Protein AF-A0A386WEP5-F1 (afdb_monomer_lite)

Foldseek 3Di:
DDPPPPPPPVQQPLLVLLLVLLVVLLVLLVVVLVDPPDDPDPSNVVSVVSSVLSNVLNVCSSVVNLVSLVVLLVVLVVVLVVLVVVLVVDPDPCSVVSNVSSVVNNVSSVSSNCSSDPDPVNSVVVPD

Organism: NCBI:txid479978

Structure (mmCIF, N/CA/C/O backbone):
data_AF-A0A386WEP5-F1
#
_entry.id   AF-A0A386WEP5-F1
#
loop_
_atom_site.group_PDB
_atom_site.id
_atom_site.type_symbol
_atom_site.label_atom_id
_atom_site.label_alt_id
_atom_site.label_comp_id
_atom_site.label_asym_id
_atom_site.label_entity_id
_atom_site.label_seq_id
_atom_site.pdbx_PDB_ins_code
_atom_site.Cartn_x
_atom_site.Cartn_y
_atom_site.Cartn_z
_atom_site.occupancy
_atom_site.B_iso_or_equiv
_atom_site.auth_seq_id
_atom_site.auth_comp_id
_atom_site.auth_asym_id
_atom_site.auth_atom_id
_atom_site.pdbx_PDB_model_num
ATOM 1 N N . MET A 1 1 ? -11.004 35.618 23.157 1.00 47.31 1 MET A N 1
ATOM 2 C CA . MET A 1 1 ? -12.145 34.681 23.103 1.00 47.31 1 MET A CA 1
ATOM 3 C C . MET A 1 1 ? -12.206 34.087 21.699 1.00 47.31 1 MET A C 1
ATOM 5 O O . MET A 1 1 ? -12.976 34.558 20.881 1.00 47.31 1 MET A O 1
ATOM 9 N N . LEU A 1 2 ? -11.300 33.155 21.394 1.00 50.31 2 LEU A N 1
ATOM 10 C CA . LEU A 1 2 ? -11.230 32.396 20.136 1.00 50.31 2 LEU A CA 1
ATOM 11 C C . LEU A 1 2 ? -10.389 31.135 20.415 1.00 50.31 2 LEU A C 1
ATOM 13 O O . LEU A 1 2 ? -9.331 30.923 19.836 1.00 50.31 2 LEU A O 1
ATOM 17 N N . GLU A 1 3 ? -10.835 30.317 21.371 1.00 47.06 3 GLU A N 1
ATOM 18 C CA . GLU A 1 3 ? -10.459 28.901 21.389 1.00 47.06 3 GLU A CA 1
ATOM 19 C C . GLU A 1 3 ? -11.370 28.215 20.377 1.00 47.06 3 GLU A C 1
ATOM 21 O O . GLU A 1 3 ? -12.471 27.757 20.674 1.00 47.06 3 GLU A O 1
ATOM 26 N N . MET A 1 4 ? -10.936 28.260 19.121 1.00 47.06 4 MET A N 1
ATOM 27 C CA . MET A 1 4 ? -11.449 27.381 18.089 1.00 47.06 4 MET A CA 1
ATOM 28 C C . MET A 1 4 ? -11.049 25.968 18.516 1.00 47.06 4 MET A C 1
ATOM 30 O O . MET A 1 4 ? -9.899 25.565 18.356 1.00 47.06 4 MET A O 1
ATOM 34 N N . LEU A 1 5 ? -11.993 25.254 19.125 1.00 52.00 5 LEU A N 1
ATOM 35 C CA . LEU A 1 5 ? -11.946 23.813 19.328 1.00 52.00 5 LEU A CA 1
ATOM 36 C C . LEU A 1 5 ? -11.783 23.161 17.952 1.00 52.00 5 LEU A C 1
ATOM 38 O O . LEU A 1 5 ? -12.764 22.842 17.285 1.00 52.00 5 LEU A O 1
ATOM 42 N N . ALA A 1 6 ? -10.542 23.000 17.495 1.00 50.97 6 ALA A N 1
ATOM 43 C CA . ALA A 1 6 ? -10.247 21.937 16.558 1.00 50.97 6 ALA A CA 1
ATOM 44 C C . ALA A 1 6 ? -10.541 20.654 17.340 1.00 50.97 6 ALA A C 1
ATOM 46 O O . ALA A 1 6 ? -9.893 20.435 18.366 1.00 50.97 6 ALA A O 1
ATOM 47 N N . PRO A 1 7 ? -11.527 19.833 16.943 1.00 45.28 7 PRO A N 1
ATOM 48 C CA . PRO A 1 7 ? -11.608 18.504 17.503 1.00 45.28 7 PRO A CA 1
ATOM 49 C C . PRO A 1 7 ? -10.300 17.828 17.101 1.00 45.28 7 PRO A C 1
ATOM 51 O O . PRO A 1 7 ? -10.082 17.532 15.925 1.00 45.28 7 PRO A O 1
ATOM 54 N N . THR A 1 8 ? -9.391 17.651 18.059 1.00 56.66 8 THR A N 1
ATOM 55 C CA . THR A 1 8 ? -8.312 16.682 17.928 1.00 56.66 8 THR A CA 1
ATOM 56 C C . THR A 1 8 ? -9.028 15.347 17.890 1.00 56.66 8 THR A C 1
ATOM 58 O O . THR A 1 8 ? -9.371 14.772 18.918 1.00 56.66 8 THR A O 1
ATOM 61 N N . VAL A 1 9 ? -9.421 14.923 16.690 1.00 59.09 9 VAL A N 1
ATOM 62 C CA . VAL A 1 9 ? -9.897 13.565 16.487 1.00 59.09 9 VAL A CA 1
ATOM 63 C C . VAL A 1 9 ? -8.687 12.717 16.834 1.00 59.09 9 VAL A C 1
ATOM 65 O O . VAL A 1 9 ? -7.733 12.673 16.058 1.00 59.09 9 VAL A O 1
ATOM 68 N N . ASP A 1 10 ? -8.686 12.148 18.037 1.00 70.62 10 ASP A N 1
ATOM 69 C CA . ASP A 1 10 ? -7.649 11.238 18.503 1.00 70.62 10 ASP A CA 1
ATOM 70 C C . ASP A 1 10 ? -7.721 9.990 17.625 1.00 70.62 10 ASP A C 1
ATOM 72 O O . ASP A 1 10 ? -8.418 9.016 17.911 1.00 70.62 10 ASP A O 1
ATOM 76 N N . VAL A 1 11 ? -7.067 10.059 16.466 1.00 68.88 11 VAL A N 1
ATOM 77 C CA . VAL A 1 11 ? -7.004 8.944 15.534 1.00 68.88 11 VAL A CA 1
ATOM 78 C C . VAL A 1 11 ? -6.155 7.867 16.191 1.00 68.88 11 VAL A C 1
ATOM 80 O O . VAL A 1 11 ? -5.007 8.145 16.549 1.00 68.88 11 VAL A O 1
ATOM 83 N N . PRO A 1 12 ? -6.673 6.633 16.342 1.00 78.38 12 PRO A N 1
ATOM 84 C CA . PRO A 1 12 ? -5.911 5.565 16.962 1.00 78.38 12 PRO A CA 1
ATOM 85 C C . PRO A 1 12 ? -4.557 5.411 16.268 1.00 78.38 12 PRO A C 1
ATOM 87 O O . PRO A 1 12 ? -4.495 5.299 15.042 1.00 78.38 12 PRO A O 1
ATOM 90 N N . ALA A 1 13 ? -3.472 5.354 17.039 1.00 81.56 13 ALA A N 1
ATOM 91 C CA . ALA A 1 13 ? -2.116 5.251 16.500 1.00 81.56 13 ALA A CA 1
ATOM 92 C C . ALA A 1 13 ? -1.927 4.161 15.413 1.00 81.56 13 ALA A C 1
ATOM 94 O O . ALA A 1 13 ? -1.231 4.440 14.436 1.00 81.56 13 ALA A O 1
ATOM 95 N N . PRO A 1 14 ? -2.569 2.969 15.459 1.00 81.31 14 PRO A N 1
ATOM 96 C CA . PRO A 1 14 ? -2.468 1.991 14.371 1.00 81.31 14 PRO A CA 1
ATOM 97 C C . PRO A 1 14 ? -3.066 2.489 13.054 1.00 81.31 14 PRO A C 1
ATOM 99 O O . PRO A 1 14 ? -2.542 2.177 11.990 1.00 81.31 14 PRO A O 1
ATOM 102 N N . VAL A 1 15 ? -4.152 3.266 13.121 1.00 80.50 15 VAL A N 1
ATOM 103 C CA . VAL A 1 15 ? -4.818 3.858 11.952 1.00 80.50 15 VAL A CA 1
ATOM 104 C C . VAL A 1 15 ? -3.929 4.941 11.346 1.00 80.50 15 VAL A C 1
ATOM 106 O O . VAL A 1 15 ? -3.747 4.961 10.130 1.00 80.50 15 VAL A O 1
ATOM 109 N N . LEU A 1 16 ? -3.301 5.774 12.184 1.00 85.50 16 LEU A N 1
ATOM 110 C CA . LEU A 1 16 ? -2.316 6.762 11.742 1.00 85.50 16 LEU A CA 1
ATOM 111 C C . LEU A 1 16 ? -1.129 6.091 11.040 1.00 85.50 16 LEU A C 1
ATOM 113 O O . LEU A 1 16 ? -0.791 6.456 9.915 1.00 85.50 16 LEU A O 1
ATOM 117 N N . TRP A 1 17 ? -0.524 5.079 11.663 1.00 87.44 17 TRP A N 1
ATOM 118 C CA . TRP A 1 17 ? 0.609 4.367 11.071 1.00 87.44 17 TRP A CA 1
ATOM 119 C C . TRP A 1 17 ? 0.223 3.600 9.806 1.00 87.44 17 TRP A C 1
ATOM 121 O O . TRP A 1 17 ? 1.000 3.585 8.852 1.00 87.44 17 TRP A O 1
ATOM 131 N N . ALA A 1 18 ? -0.976 3.012 9.751 1.00 87.56 18 ALA A N 1
ATOM 132 C CA . ALA A 1 18 ? -1.483 2.378 8.538 1.00 87.56 18 ALA A CA 1
ATOM 133 C C . ALA A 1 18 ? -1.638 3.408 7.411 1.00 87.56 18 ALA A C 1
ATOM 135 O O . ALA A 1 18 ? -1.187 3.155 6.296 1.00 87.56 18 ALA A O 1
ATOM 136 N N . ALA A 1 19 ? -2.192 4.589 7.700 1.00 86.94 19 ALA A N 1
ATOM 137 C CA . ALA A 1 19 ? -2.318 5.673 6.729 1.00 86.94 19 ALA A CA 1
ATOM 138 C C . ALA A 1 19 ? -0.950 6.171 6.230 1.00 86.94 19 ALA A C 1
ATOM 140 O O . ALA A 1 19 ? -0.774 6.359 5.027 1.00 86.94 19 ALA A O 1
ATOM 141 N N . VAL A 1 20 ? 0.041 6.308 7.119 1.00 90.75 20 VAL A N 1
ATOM 142 C CA . VAL A 1 20 ? 1.428 6.639 6.741 1.00 90.75 20 VAL A CA 1
ATOM 143 C C . VAL A 1 20 ? 2.011 5.571 5.815 1.00 90.75 20 VAL A C 1
ATOM 145 O O . VAL A 1 20 ? 2.584 5.904 4.780 1.00 90.75 20 VAL A O 1
ATOM 148 N N . CYS A 1 21 ? 1.837 4.287 6.134 1.00 92.75 21 CYS A N 1
ATOM 149 C CA . CYS A 1 21 ? 2.342 3.209 5.286 1.00 92.75 21 CYS A CA 1
ATOM 150 C C . CYS A 1 21 ? 1.643 3.178 3.916 1.00 92.75 21 CYS A C 1
ATOM 152 O O . CYS A 1 21 ? 2.303 3.001 2.894 1.00 92.75 21 CYS A O 1
ATOM 154 N N . ILE A 1 22 ? 0.333 3.438 3.866 1.00 91.88 22 ILE A N 1
ATOM 155 C CA . ILE A 1 22 ? -0.416 3.577 2.609 1.00 91.88 22 ILE A CA 1
ATOM 156 C C . ILE A 1 22 ? 0.112 4.766 1.794 1.00 91.88 22 ILE A C 1
ATOM 158 O O . ILE A 1 22 ? 0.315 4.634 0.588 1.00 91.88 22 ILE A O 1
ATOM 162 N N . ALA A 1 23 ? 0.412 5.900 2.434 1.00 91.75 23 ALA A N 1
ATOM 163 C CA . ALA A 1 23 ? 1.013 7.050 1.761 1.00 91.75 23 ALA A CA 1
ATOM 164 C C . ALA A 1 23 ? 2.400 6.722 1.180 1.00 91.75 23 ALA A C 1
ATOM 166 O O . ALA A 1 23 ? 2.701 7.120 0.055 1.00 91.75 23 ALA A O 1
ATOM 167 N N . LEU A 1 24 ? 3.224 5.943 1.889 1.00 93.19 24 LEU A N 1
ATOM 168 C CA . LEU A 1 24 ? 4.510 5.464 1.366 1.00 93.19 24 LEU A CA 1
ATOM 169 C C . LEU A 1 24 ? 4.335 4.578 0.125 1.00 93.19 24 LEU A C 1
ATOM 171 O O . LEU A 1 24 ? 5.077 4.741 -0.842 1.00 93.19 24 LEU A O 1
ATOM 175 N N . LEU A 1 25 ? 3.331 3.695 0.107 1.00 92.12 25 LEU A N 1
ATOM 176 C CA . LEU A 1 25 ? 3.010 2.890 -1.079 1.00 92.12 25 LEU A CA 1
ATOM 177 C C . LEU A 1 25 ? 2.567 3.771 -2.254 1.00 92.12 25 LEU A C 1
ATOM 179 O O . LEU A 1 25 ? 2.976 3.541 -3.390 1.00 92.12 25 LEU A O 1
ATOM 183 N N . VAL A 1 26 ? 1.769 4.811 -1.999 1.00 92.62 26 VAL A N 1
ATOM 184 C CA . VAL A 1 26 ? 1.379 5.788 -3.028 1.00 92.62 26 VAL A CA 1
ATOM 185 C C . VAL A 1 26 ? 2.609 6.494 -3.603 1.00 92.62 26 VAL A C 1
ATOM 187 O O . VAL A 1 26 ? 2.742 6.570 -4.824 1.00 92.62 26 VAL A O 1
ATOM 190 N N . ILE A 1 27 ? 3.529 6.959 -2.750 1.00 91.88 27 ILE A N 1
ATOM 191 C CA . ILE A 1 27 ? 4.789 7.587 -3.176 1.00 91.88 27 ILE A CA 1
ATOM 192 C C . ILE A 1 27 ? 5.604 6.625 -4.036 1.00 91.88 27 ILE A C 1
ATOM 194 O O . ILE A 1 27 ? 6.105 7.026 -5.081 1.00 91.88 27 ILE A O 1
ATOM 198 N N . GLU A 1 28 ? 5.703 5.356 -3.645 1.00 89.12 28 GLU A N 1
ATOM 199 C CA . GLU A 1 28 ? 6.395 4.337 -4.432 1.00 89.12 28 GLU A CA 1
ATOM 200 C C . GLU A 1 28 ? 5.773 4.171 -5.829 1.00 89.12 28 GLU A C 1
ATOM 202 O O . GLU A 1 28 ? 6.490 4.134 -6.834 1.00 89.12 28 GLU A O 1
ATOM 207 N N . HIS A 1 29 ? 4.440 4.124 -5.920 1.00 89.00 29 HIS A N 1
ATOM 208 C CA . HIS A 1 29 ? 3.745 4.064 -7.204 1.00 89.00 29 HIS A CA 1
ATOM 209 C C . HIS A 1 29 ? 4.011 5.305 -8.058 1.00 89.00 29 HIS A C 1
ATOM 211 O O . HIS A 1 29 ? 4.294 5.167 -9.245 1.00 89.00 29 HIS A O 1
ATOM 217 N N . VAL A 1 30 ? 3.972 6.502 -7.469 1.00 89.06 30 VAL A N 1
ATOM 218 C CA . VAL A 1 30 ? 4.267 7.755 -8.180 1.00 89.06 30 VAL A CA 1
ATOM 219 C C . VAL A 1 30 ? 5.728 7.803 -8.629 1.00 89.06 30 VAL A C 1
ATOM 221 O O . VAL A 1 30 ? 6.006 8.155 -9.771 1.00 89.06 30 VAL A O 1
ATOM 224 N N . PHE A 1 31 ? 6.665 7.389 -7.778 1.00 85.44 31 PHE A N 1
ATOM 225 C CA . PHE A 1 31 ? 8.084 7.301 -8.118 1.00 85.44 31 PHE A CA 1
ATOM 226 C C . PHE A 1 31 ? 8.332 6.322 -9.274 1.00 85.44 31 PHE A C 1
ATOM 228 O O . PHE A 1 31 ? 9.119 6.600 -10.181 1.00 85.44 31 PHE A O 1
ATOM 235 N N . SER A 1 32 ? 7.597 5.209 -9.293 1.00 81.50 32 SER A N 1
ATOM 236 C CA . SER A 1 32 ? 7.641 4.233 -10.385 1.00 81.50 32 SER A CA 1
ATOM 237 C C . SER A 1 32 ? 7.157 4.818 -11.718 1.00 81.50 32 SER A C 1
ATOM 239 O O . SER A 1 32 ? 7.627 4.383 -12.761 1.00 81.50 32 SER A O 1
ATOM 241 N N . LEU A 1 33 ? 6.291 5.843 -11.720 1.00 83.19 33 LEU A N 1
ATOM 242 C CA . LEU A 1 33 ? 5.898 6.548 -12.954 1.00 83.19 33 LEU A CA 1
ATOM 243 C C . LEU A 1 33 ? 7.041 7.383 -13.552 1.00 83.19 33 LEU A C 1
ATOM 245 O O . LEU A 1 33 ? 7.040 7.636 -14.753 1.00 83.19 33 LEU A O 1
ATOM 249 N N . ALA A 1 34 ? 7.991 7.827 -12.726 1.00 79.69 34 ALA A N 1
ATOM 250 C CA . ALA A 1 34 ? 9.098 8.693 -13.133 1.00 79.69 34 ALA A CA 1
ATOM 251 C C . ALA A 1 34 ? 10.409 7.933 -13.406 1.00 79.69 34 ALA A C 1
ATOM 253 O O . ALA A 1 34 ? 11.374 8.528 -13.888 1.00 79.69 34 ALA A O 1
ATOM 254 N N . THR A 1 35 ? 10.468 6.634 -13.097 1.00 72.19 35 THR A N 1
ATOM 255 C CA . THR A 1 35 ? 11.703 5.842 -13.174 1.00 72.19 35 THR A CA 1
ATOM 256 C C . THR A 1 35 ? 11.681 4.925 -14.405 1.00 72.19 35 THR A C 1
ATOM 258 O O . THR A 1 35 ? 10.716 4.188 -14.596 1.00 72.19 35 THR A O 1
ATOM 261 N N . PRO A 1 36 ? 12.718 4.913 -15.262 1.00 63.78 36 PRO A N 1
ATOM 262 C CA . PRO A 1 36 ? 12.827 3.940 -16.352 1.00 63.78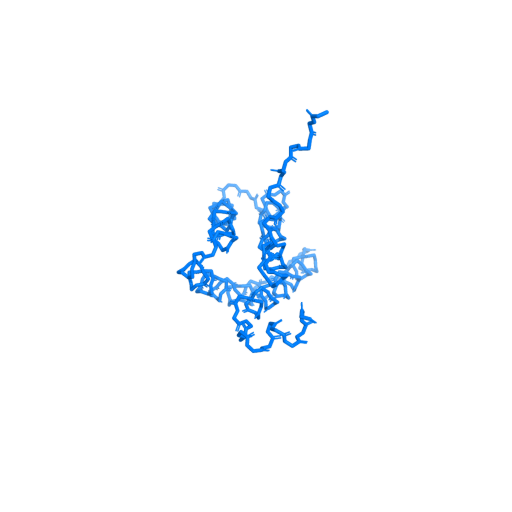 36 PRO A CA 1
ATOM 263 C C . PRO A 1 36 ? 12.775 2.490 -15.827 1.00 63.78 36 PRO A C 1
ATOM 265 O O . PRO A 1 36 ? 13.243 2.241 -14.716 1.00 63.78 36 PRO A O 1
ATOM 268 N N . PRO A 1 37 ? 12.263 1.509 -16.598 1.00 62.12 37 PRO A N 1
ATOM 269 C CA . PRO A 1 37 ? 12.000 1.535 -18.040 1.00 62.12 37 PRO A CA 1
ATOM 270 C C . PRO A 1 37 ? 10.552 1.897 -18.425 1.00 62.12 37 PRO A C 1
ATOM 272 O O . PRO A 1 37 ? 10.090 1.530 -19.507 1.00 62.12 37 PRO A O 1
ATOM 275 N N . TYR A 1 38 ? 9.801 2.580 -17.561 1.00 60.78 38 TYR A N 1
ATOM 276 C CA . TYR A 1 38 ? 8.367 2.770 -17.769 1.00 60.78 38 TYR A CA 1
ATOM 277 C C . TYR A 1 38 ? 8.050 3.921 -18.741 1.00 60.78 38 TYR A C 1
ATOM 279 O O . TYR A 1 38 ? 7.949 5.082 -18.362 1.00 60.78 38 TYR A O 1
ATOM 287 N N . GLY A 1 39 ? 7.878 3.581 -20.024 1.00 56.88 39 GLY A N 1
ATOM 288 C CA . GLY A 1 39 ? 7.100 4.384 -20.979 1.00 56.88 39 GLY A CA 1
ATOM 289 C C . GLY A 1 39 ? 5.586 4.224 -20.762 1.00 56.88 39 GLY A C 1
ATOM 290 O O . GLY A 1 39 ? 5.163 3.514 -19.849 1.00 56.88 39 GLY A O 1
ATOM 291 N N . LEU A 1 40 ? 4.756 4.832 -21.623 1.00 61.81 40 LEU A N 1
ATOM 292 C CA . LEU A 1 40 ? 3.286 4.680 -21.632 1.00 61.81 40 LEU A CA 1
ATOM 293 C C . LEU A 1 40 ? 2.853 3.248 -22.025 1.00 61.81 40 LEU A C 1
ATOM 295 O O . LEU A 1 40 ? 2.320 3.000 -23.104 1.00 61.81 40 LEU A O 1
ATOM 299 N N . HIS A 1 41 ? 3.100 2.287 -21.142 1.00 71.94 41 HIS A N 1
ATOM 300 C CA . HIS A 1 41 ? 2.787 0.868 -21.301 1.00 71.94 41 HIS A CA 1
ATOM 301 C C . HIS A 1 41 ? 1.973 0.366 -20.100 1.00 71.94 41 HIS A C 1
ATOM 303 O O . HIS A 1 41 ? 1.732 1.106 -19.151 1.00 71.94 41 HIS A O 1
ATOM 309 N N . VAL A 1 42 ? 1.549 -0.902 -20.118 1.00 74.25 42 VAL A N 1
ATOM 310 C CA . VAL A 1 42 ? 0.706 -1.507 -19.064 1.00 74.25 42 VAL A CA 1
ATOM 311 C C . VAL A 1 42 ? 1.173 -1.193 -17.628 1.00 74.25 42 VAL A C 1
ATOM 313 O O . VAL A 1 42 ? 0.323 -0.817 -16.817 1.00 74.25 42 VAL A O 1
ATOM 316 N N . PRO A 1 43 ? 2.480 -1.242 -17.290 1.00 79.50 43 PRO A N 1
ATOM 317 C CA . PRO A 1 43 ? 2.930 -0.902 -15.941 1.00 79.50 43 PRO A CA 1
ATOM 318 C C . PRO A 1 43 ? 2.641 0.552 -15.537 1.00 79.50 43 PRO A C 1
ATOM 320 O O . PRO A 1 43 ? 2.285 0.805 -14.391 1.00 79.50 43 PRO A O 1
ATOM 323 N N . PHE A 1 44 ? 2.721 1.506 -16.469 1.00 83.88 44 PHE A N 1
ATOM 324 C CA . PHE A 1 44 ? 2.433 2.917 -16.195 1.00 83.88 44 PHE A CA 1
ATOM 325 C C . PHE A 1 44 ? 0.991 3.104 -15.709 1.00 83.88 44 PHE A C 1
ATOM 327 O O . PHE A 1 44 ? 0.753 3.675 -14.645 1.00 83.88 44 PHE A O 1
ATOM 334 N N . PHE A 1 45 ? 0.020 2.559 -16.449 1.00 85.19 45 PHE A N 1
ATOM 335 C CA . PHE A 1 45 ? -1.392 2.653 -16.071 1.00 85.19 45 PHE A CA 1
ATOM 336 C C . PHE A 1 45 ? -1.685 1.909 -14.770 1.00 85.19 45 PHE A C 1
ATOM 338 O O . PHE A 1 45 ? -2.463 2.397 -13.953 1.00 85.19 45 PHE A O 1
ATOM 345 N N . PHE A 1 46 ? -1.021 0.773 -14.540 1.00 87.19 46 PHE A N 1
ATOM 346 C CA . PHE A 1 46 ? -1.111 0.065 -13.268 1.00 87.19 46 PHE A CA 1
ATOM 347 C C . PHE A 1 46 ? -0.672 0.949 -12.093 1.00 87.19 46 PHE A C 1
ATOM 349 O O . PHE A 1 46 ? -1.413 1.061 -11.115 1.00 87.19 46 PHE A O 1
ATOM 356 N N . HIS A 1 47 ? 0.489 1.609 -12.180 1.00 89.56 47 HIS A N 1
ATOM 357 C CA . HIS A 1 47 ? 0.971 2.469 -11.097 1.00 89.56 47 HIS A CA 1
ATOM 358 C C . HIS A 1 47 ? 0.088 3.707 -10.895 1.00 89.56 47 HIS A C 1
ATOM 360 O O . HIS A 1 47 ? -0.174 4.070 -9.750 1.00 89.56 47 HIS A O 1
ATOM 366 N N . LEU A 1 48 ? -0.425 4.305 -11.974 1.00 90.19 48 LEU A N 1
ATOM 367 C CA . LEU A 1 48 ? -1.320 5.464 -11.910 1.00 90.19 48 LEU A CA 1
ATOM 368 C C . LEU A 1 48 ? -2.672 5.131 -11.261 1.00 90.19 48 LEU A C 1
ATOM 370 O O . LEU A 1 48 ? -3.141 5.852 -10.385 1.00 90.19 48 LEU A O 1
ATOM 374 N N . VAL A 1 49 ? -3.307 4.033 -11.675 1.00 92.56 49 VAL A N 1
ATOM 375 C CA . VAL A 1 49 ? -4.595 3.618 -11.102 1.00 92.56 49 VAL A CA 1
ATOM 376 C C . VAL A 1 49 ? -4.413 3.176 -9.652 1.00 92.56 49 VAL A C 1
ATOM 378 O O . VAL A 1 49 ? -5.210 3.550 -8.793 1.00 92.56 49 VAL A O 1
ATOM 381 N N . SER A 1 50 ? -3.345 2.428 -9.358 1.00 91.81 50 SER A N 1
ATOM 382 C CA . SER A 1 50 ? -3.070 1.949 -7.999 1.00 91.81 50 SER A CA 1
ATOM 383 C C . SER A 1 50 ? -2.789 3.094 -7.029 1.00 91.81 50 SER A C 1
ATOM 385 O O . SER A 1 50 ? -3.292 3.060 -5.910 1.00 91.81 50 SER A O 1
ATOM 387 N N . SER A 1 51 ? -2.046 4.130 -7.441 1.00 92.06 51 SER A N 1
ATOM 388 C CA . SER A 1 51 ? -1.778 5.287 -6.575 1.00 92.06 51 SER A CA 1
ATOM 389 C C . SER A 1 51 ? -3.067 6.029 -6.213 1.00 92.06 51 SER A C 1
ATOM 391 O O . SER A 1 51 ? -3.299 6.313 -5.035 1.00 92.06 51 SER A O 1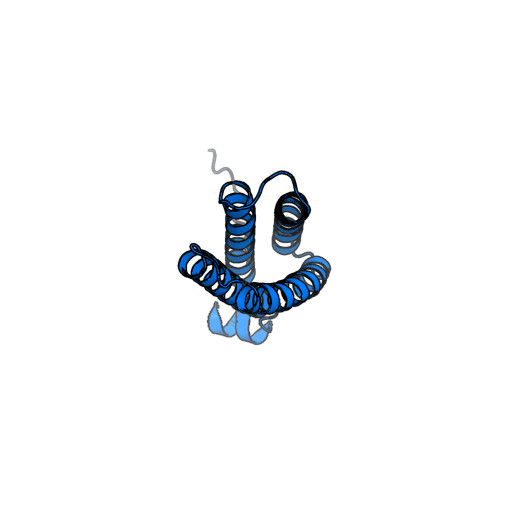
ATOM 393 N N . GLY A 1 52 ? -3.949 6.269 -7.189 1.00 94.81 52 GLY A N 1
ATOM 394 C CA . GLY A 1 52 ? -5.265 6.864 -6.947 1.00 94.81 52 GLY A CA 1
ATOM 395 C C . GLY A 1 52 ? -6.142 6.000 -6.037 1.00 94.81 52 GLY A C 1
ATOM 396 O O . GLY A 1 52 ? -6.697 6.493 -5.052 1.00 94.81 52 GLY A O 1
ATOM 397 N N . LEU A 1 53 ? -6.215 4.696 -6.319 1.00 95.88 53 LEU A N 1
ATOM 398 C CA . LEU A 1 53 ? -7.017 3.745 -5.550 1.00 95.88 53 LEU A CA 1
ATOM 399 C C . LEU A 1 53 ? -6.546 3.629 -4.093 1.00 95.88 53 LEU A C 1
ATOM 401 O O . LEU A 1 53 ? -7.369 3.676 -3.181 1.00 95.88 53 LEU A O 1
ATOM 405 N N . TYR A 1 54 ? -5.238 3.512 -3.856 1.00 94.88 54 TYR A N 1
ATOM 406 C CA . TYR A 1 54 ? -4.679 3.421 -2.504 1.00 94.88 54 TYR A CA 1
ATOM 407 C C . TYR A 1 54 ? -4.829 4.721 -1.725 1.00 94.88 54 TYR A C 1
ATOM 409 O O . TYR A 1 54 ? -5.126 4.670 -0.534 1.00 94.88 54 TYR A O 1
ATOM 417 N N . SER A 1 55 ? -4.711 5.872 -2.391 1.00 94.94 55 SER A N 1
ATOM 418 C CA . SER A 1 55 ? -4.971 7.169 -1.758 1.00 94.94 55 SER A CA 1
ATOM 419 C C . SER A 1 55 ? -6.409 7.244 -1.248 1.00 94.94 55 SER A C 1
ATOM 421 O O . SER A 1 55 ? -6.646 7.578 -0.088 1.00 94.94 55 SER A O 1
ATOM 423 N N . TRP A 1 56 ? -7.375 6.860 -2.090 1.00 96.50 56 TRP A N 1
ATOM 424 C CA . TRP A 1 56 ? -8.783 6.832 -1.704 1.00 96.50 56 TRP A CA 1
ATOM 425 C C . TRP A 1 56 ? -9.056 5.832 -0.574 1.00 96.50 56 TRP A C 1
ATOM 427 O O . TRP A 1 56 ? -9.665 6.197 0.429 1.00 96.50 56 TRP A O 1
ATOM 437 N N . LEU A 1 57 ? -8.560 4.596 -0.675 1.00 93.25 57 LEU A N 1
ATOM 438 C CA . LEU A 1 57 ? -8.748 3.586 0.372 1.00 93.25 57 LEU A CA 1
ATOM 439 C C . LEU A 1 57 ? -8.080 3.977 1.699 1.00 93.25 57 LEU A C 1
ATOM 441 O O . LEU A 1 57 ? -8.640 3.692 2.755 1.00 93.25 57 LEU A O 1
ATOM 445 N N . GLY A 1 58 ? -6.936 4.665 1.663 1.00 90.81 58 GLY A N 1
ATOM 446 C CA . GLY A 1 58 ? -6.277 5.204 2.854 1.00 90.81 58 GLY A CA 1
ATOM 447 C C . GLY A 1 58 ? -7.150 6.211 3.601 1.00 90.81 58 GLY A C 1
ATOM 448 O O . GLY A 1 58 ? -7.282 6.119 4.820 1.00 90.81 58 GLY A O 1
ATOM 449 N N . VAL A 1 59 ? -7.829 7.104 2.872 1.00 92.12 59 VAL A N 1
ATOM 450 C CA . VAL A 1 59 ? -8.827 8.019 3.455 1.00 92.12 59 VAL A CA 1
ATOM 451 C C . VAL A 1 59 ? -9.987 7.240 4.081 1.00 92.12 59 VAL A C 1
ATOM 453 O O . VAL A 1 59 ? -10.439 7.573 5.173 1.00 92.12 59 VAL A O 1
ATOM 456 N N . GLN A 1 60 ? -10.448 6.163 3.445 1.00 92.44 60 GLN A N 1
ATOM 457 C CA . GLN A 1 60 ? -11.539 5.355 3.998 1.00 92.44 60 GLN A CA 1
ATOM 458 C C . GLN A 1 60 ? -11.127 4.597 5.269 1.00 92.44 60 GLN A C 1
ATOM 460 O O . GLN A 1 60 ? -11.913 4.533 6.214 1.00 92.44 60 GLN A O 1
ATOM 465 N N . VAL A 1 61 ? -9.894 4.086 5.336 1.00 87.56 61 VAL A N 1
ATOM 466 C CA . VAL A 1 61 ? -9.330 3.500 6.565 1.00 87.56 61 VAL A CA 1
ATOM 467 C C . VAL A 1 61 ? -9.236 4.544 7.674 1.00 87.56 61 VAL A C 1
ATOM 469 O O . VAL A 1 61 ? -9.633 4.261 8.802 1.00 87.56 61 VAL A O 1
ATOM 472 N N . TRP A 1 62 ? -8.771 5.754 7.351 1.00 85.56 62 TRP A N 1
ATOM 473 C CA . TRP A 1 62 ? -8.726 6.871 8.297 1.00 85.56 62 TRP A CA 1
ATOM 474 C C . TRP A 1 62 ? -10.108 7.195 8.874 1.00 85.56 62 TRP A C 1
ATOM 476 O O . TRP A 1 62 ? -10.253 7.398 10.075 1.00 85.56 62 TRP A O 1
ATOM 486 N N . ASN A 1 63 ? -11.141 7.150 8.032 1.00 86.00 63 ASN A N 1
ATOM 487 C CA . ASN A 1 63 ? -12.535 7.362 8.423 1.00 86.00 63 ASN A CA 1
ATOM 488 C C . ASN A 1 63 ? -13.171 6.161 9.157 1.00 86.00 63 ASN A C 1
ATOM 490 O O . ASN A 1 63 ? -14.370 6.177 9.427 1.00 86.00 63 ASN A O 1
ATOM 494 N N . GLY A 1 64 ? -12.410 5.102 9.459 1.00 82.50 64 GLY A N 1
ATOM 495 C CA . GLY A 1 64 ? -12.896 3.929 10.191 1.00 82.50 64 GLY A CA 1
ATOM 496 C C . GLY A 1 64 ? -13.733 2.952 9.357 1.00 82.50 64 GLY A C 1
ATOM 497 O O . GLY A 1 64 ? -14.416 2.090 9.913 1.00 82.50 64 GLY A O 1
ATOM 498 N N . ALA A 1 65 ? -13.699 3.044 8.025 1.00 86.62 65 ALA A N 1
ATOM 499 C CA . ALA A 1 65 ? -14.454 2.147 7.160 1.00 86.62 65 ALA A CA 1
ATOM 500 C C . ALA A 1 65 ? -13.813 0.746 7.114 1.00 86.62 65 ALA A C 1
ATOM 502 O O . ALA A 1 65 ? -12.919 0.482 6.312 1.00 86.62 65 ALA A O 1
ATOM 503 N N . GLY A 1 66 ? -14.299 -0.188 7.939 1.00 86.25 66 GLY A N 1
ATOM 504 C CA . GLY A 1 66 ? -13.724 -1.539 8.053 1.00 86.25 66 GLY A CA 1
ATOM 505 C C . GLY A 1 66 ? -13.669 -2.344 6.744 1.00 86.25 66 GLY A C 1
ATOM 506 O O . G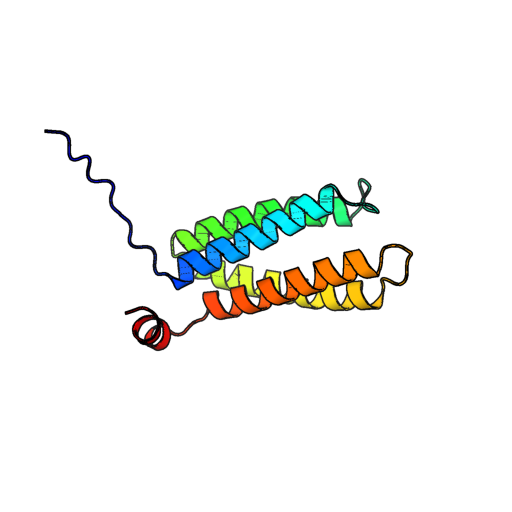LY A 1 66 ? -12.758 -3.149 6.552 1.00 86.25 66 GLY A O 1
ATOM 507 N N . TRP A 1 67 ? -14.581 -2.092 5.795 1.00 93.31 67 TRP A N 1
ATOM 508 C CA . TRP A 1 67 ? -14.538 -2.727 4.471 1.00 93.31 67 TRP A CA 1
ATOM 509 C C . TRP A 1 67 ? -13.294 -2.319 3.666 1.00 93.31 67 TRP A C 1
ATOM 511 O O . TRP A 1 67 ? -12.781 -3.122 2.885 1.00 93.31 67 TRP A O 1
ATOM 521 N N . ALA A 1 68 ? -12.773 -1.103 3.873 1.00 93.25 68 ALA A N 1
ATOM 522 C CA . ALA A 1 68 ? -11.594 -0.611 3.169 1.00 93.25 68 ALA A CA 1
ATOM 523 C C . ALA A 1 68 ? -10.343 -1.403 3.569 1.00 93.25 68 ALA A C 1
ATOM 525 O O . ALA A 1 68 ? -9.529 -1.726 2.707 1.00 93.25 68 ALA A O 1
ATOM 526 N N . SER A 1 69 ? -10.233 -1.806 4.841 1.00 91.31 69 SER A N 1
ATOM 527 C CA . SER A 1 69 ? -9.156 -2.680 5.322 1.00 91.31 69 SER A CA 1
ATOM 528 C C . SER A 1 69 ? -9.167 -4.042 4.625 1.00 91.31 69 SER A C 1
ATOM 530 O O . SER A 1 69 ? -8.108 -4.549 4.256 1.00 91.31 69 SER A O 1
ATOM 532 N N . ILE A 1 70 ? -10.349 -4.621 4.379 1.00 94.88 70 ILE A N 1
ATOM 533 C CA . ILE A 1 70 ? -10.491 -5.890 3.644 1.00 94.88 70 ILE A CA 1
ATOM 534 C C . ILE A 1 70 ? -10.040 -5.716 2.192 1.00 94.88 70 ILE A C 1
ATOM 536 O O . ILE A 1 70 ? -9.222 -6.495 1.703 1.00 94.88 70 ILE A O 1
ATOM 540 N N . VAL A 1 71 ? -10.525 -4.672 1.513 1.00 96.06 71 VAL A N 1
ATOM 541 C CA . VAL A 1 71 ? -10.156 -4.389 0.117 1.00 96.06 71 VAL A CA 1
ATOM 542 C C . VAL A 1 71 ? -8.650 -4.149 -0.013 1.00 96.06 71 VAL A C 1
ATOM 544 O O . VAL A 1 71 ? -8.010 -4.759 -0.869 1.00 96.06 71 VAL A O 1
ATOM 547 N N . LEU A 1 72 ? -8.061 -3.337 0.871 1.00 94.25 72 LEU A N 1
ATOM 548 C CA . LEU A 1 72 ? -6.612 -3.132 0.921 1.00 94.25 72 LEU A CA 1
ATOM 549 C C . LEU A 1 72 ? -5.867 -4.438 1.159 1.00 94.25 72 LEU A C 1
ATOM 551 O O . LEU A 1 72 ? -4.878 -4.689 0.488 1.00 94.25 72 LEU A O 1
ATOM 555 N N . THR A 1 73 ? -6.350 -5.299 2.051 1.00 94.94 73 THR A N 1
ATOM 556 C CA . THR A 1 73 ? -5.709 -6.593 2.321 1.00 94.94 73 THR A CA 1
ATOM 557 C C . THR A 1 73 ? -5.606 -7.448 1.067 1.00 94.94 73 THR A C 1
ATOM 559 O O . THR A 1 73 ? -4.537 -7.979 0.768 1.00 94.94 73 THR A O 1
ATOM 562 N N . VAL A 1 74 ? -6.694 -7.538 0.299 1.00 96.44 74 VAL A N 1
ATOM 563 C CA . VAL A 1 74 ? -6.714 -8.288 -0.961 1.00 96.44 74 VAL A CA 1
ATOM 564 C C . VAL A 1 74 ? -5.765 -7.659 -1.982 1.00 96.44 74 VAL A C 1
ATOM 566 O O . VAL A 1 74 ? -4.926 -8.360 -2.547 1.00 96.44 74 VAL A O 1
ATOM 569 N N . LEU A 1 75 ? -5.852 -6.343 -2.196 1.00 95.00 75 LEU A N 1
ATOM 570 C CA . LEU A 1 75 ? -5.030 -5.640 -3.186 1.00 95.00 75 LEU A CA 1
ATOM 571 C C . LEU A 1 75 ? -3.534 -5.712 -2.855 1.00 95.00 75 LEU A C 1
ATOM 573 O O . LEU A 1 75 ? -2.724 -6.054 -3.718 1.00 95.00 75 LEU A O 1
ATOM 577 N N . LEU A 1 76 ? -3.174 -5.449 -1.599 1.00 94.44 76 LEU A N 1
ATOM 578 C CA . LEU A 1 76 ? -1.802 -5.522 -1.105 1.00 94.44 76 LEU A CA 1
ATOM 579 C C . LEU A 1 76 ? -1.263 -6.953 -1.139 1.00 94.44 76 LEU A C 1
ATOM 581 O O . LEU A 1 76 ? -0.103 -7.152 -1.486 1.00 94.44 76 LEU A O 1
ATOM 585 N N . GLY A 1 77 ? -2.097 -7.956 -0.846 1.00 93.50 77 GLY A N 1
ATOM 586 C CA . GLY A 1 77 ? -1.728 -9.365 -0.976 1.00 93.50 77 GLY A CA 1
ATOM 587 C C . GLY A 1 77 ? -1.389 -9.742 -2.421 1.00 93.50 77 GLY A C 1
ATOM 588 O O . GLY A 1 77 ? -0.312 -10.279 -2.685 1.00 93.50 77 GLY A O 1
ATOM 589 N N . VAL A 1 78 ? -2.265 -9.397 -3.371 1.00 93.31 78 VAL A N 1
ATOM 590 C CA . VAL A 1 78 ? -2.029 -9.630 -4.808 1.00 93.31 78 VAL A CA 1
ATOM 591 C C . VAL A 1 78 ? -0.772 -8.899 -5.279 1.00 93.31 78 VAL A C 1
ATOM 593 O O . VAL A 1 78 ? 0.065 -9.487 -5.966 1.00 93.31 78 VAL A O 1
ATOM 596 N N . GLN A 1 79 ? -0.593 -7.640 -4.875 1.00 91.00 79 GLN A N 1
ATOM 597 C CA . GLN A 1 79 ? 0.589 -6.864 -5.233 1.00 91.00 79 GLN A CA 1
ATOM 598 C C . GLN A 1 79 ? 1.869 -7.455 -4.630 1.00 91.00 79 GLN A C 1
ATOM 600 O O . GLN A 1 79 ? 2.872 -7.565 -5.332 1.00 91.00 79 GLN A O 1
ATOM 605 N N . GLY A 1 80 ? 1.839 -7.867 -3.361 1.00 91.38 80 GLY A N 1
ATOM 606 C CA . GLY A 1 80 ? 2.961 -8.516 -2.686 1.00 91.38 80 GLY A CA 1
ATOM 607 C C . GLY A 1 80 ? 3.417 -9.776 -3.418 1.00 91.38 80 GLY A C 1
ATOM 608 O O . GLY A 1 80 ? 4.613 -9.993 -3.591 1.00 91.38 80 GLY A O 1
ATOM 609 N N . VAL A 1 81 ? 2.474 -10.573 -3.924 1.00 91.81 81 VAL A N 1
ATOM 610 C CA . VAL A 1 81 ? 2.784 -11.731 -4.772 1.00 91.81 81 VAL A CA 1
ATOM 611 C C . VAL A 1 81 ? 3.369 -11.290 -6.120 1.00 91.81 81 VAL A C 1
ATOM 613 O O . VAL A 1 81 ? 4.401 -11.812 -6.543 1.00 91.81 81 VAL A O 1
ATOM 616 N N . GLY A 1 82 ? 2.777 -10.285 -6.770 1.00 88.56 82 GLY A N 1
ATOM 617 C CA . GLY A 1 82 ? 3.288 -9.712 -8.021 1.00 88.56 82 GLY A CA 1
ATOM 618 C C . GLY A 1 82 ? 4.735 -9.212 -7.917 1.00 88.56 82 GLY A C 1
ATOM 619 O O . GLY A 1 82 ? 5.548 -9.498 -8.795 1.00 88.56 82 GLY A O 1
ATOM 620 N N . ARG A 1 83 ? 5.096 -8.542 -6.813 1.00 89.00 83 ARG A N 1
ATOM 621 C CA . ARG A 1 83 ? 6.461 -8.053 -6.539 1.00 89.00 83 ARG A CA 1
ATOM 622 C C . ARG A 1 83 ? 7.490 -9.181 -6.521 1.00 89.00 83 ARG A C 1
ATOM 624 O O . ARG A 1 83 ? 8.584 -9.002 -7.051 1.00 89.00 83 ARG A O 1
ATOM 631 N N . VAL A 1 84 ? 7.144 -10.347 -5.969 1.00 88.06 84 VAL A N 1
ATOM 632 C CA . VAL A 1 84 ? 8.030 -11.525 -5.962 1.00 88.06 84 VAL A CA 1
ATOM 633 C C . VAL A 1 84 ? 8.274 -12.041 -7.380 1.00 88.06 84 VAL A C 1
ATOM 635 O O . VAL A 1 84 ? 9.409 -12.377 -7.717 1.00 88.06 84 VAL A O 1
ATOM 638 N N . PHE A 1 85 ? 7.246 -12.063 -8.233 1.00 89.19 85 PHE A N 1
ATOM 639 C CA . PHE A 1 85 ? 7.416 -12.439 -9.638 1.00 89.19 85 PHE A CA 1
ATOM 640 C C . PHE A 1 85 ? 8.305 -11.446 -10.394 1.00 89.19 85 PHE A C 1
ATOM 642 O O . PHE A 1 85 ? 9.234 -11.872 -11.079 1.00 89.19 85 PHE A O 1
ATOM 649 N N . VAL A 1 86 ? 8.086 -10.137 -10.218 1.00 84.50 86 VAL A N 1
ATOM 650 C CA . VAL A 1 86 ? 8.928 -9.097 -10.840 1.00 84.50 86 VAL A CA 1
ATOM 651 C C . VAL A 1 86 ? 10.375 -9.208 -10.357 1.00 84.50 86 VAL A C 1
ATOM 653 O O . VAL A 1 86 ? 11.291 -9.181 -11.173 1.00 84.50 86 VAL A O 1
ATOM 656 N N . TRP A 1 87 ? 10.599 -9.430 -9.057 1.00 86.62 87 TRP A N 1
ATOM 657 C CA . TRP A 1 87 ? 11.939 -9.628 -8.495 1.00 86.62 87 TRP A CA 1
ATOM 658 C C . TRP A 1 87 ? 12.708 -10.749 -9.195 1.00 86.62 87 TRP A C 1
ATOM 660 O O . TRP A 1 87 ? 13.908 -10.627 -9.438 1.00 86.62 87 TRP A O 1
ATOM 670 N N . ARG A 1 88 ? 12.027 -11.866 -9.475 1.00 86.69 88 ARG A N 1
ATOM 671 C CA . ARG A 1 88 ? 12.617 -13.046 -10.121 1.00 86.69 88 ARG A CA 1
ATOM 672 C C . ARG A 1 88 ? 12.831 -12.861 -11.620 1.00 86.69 88 ARG A C 1
ATOM 674 O O . ARG A 1 88 ? 13.697 -13.531 -12.161 1.00 86.69 88 ARG A O 1
ATOM 681 N N . ALA A 1 89 ? 12.044 -12.006 -12.268 1.00 83.25 89 ALA A N 1
ATOM 682 C CA . ALA A 1 89 ? 12.139 -11.735 -13.699 1.00 83.25 89 ALA A CA 1
ATOM 683 C C . ALA A 1 89 ? 13.148 -10.621 -14.047 1.00 83.25 89 ALA A C 1
ATOM 685 O O . ALA A 1 89 ? 13.553 -10.500 -15.204 1.00 83.25 89 ALA A O 1
ATOM 686 N N . GLU A 1 90 ? 13.531 -9.785 -13.077 1.00 78.38 90 GLU A N 1
ATOM 687 C CA . GLU A 1 90 ? 14.414 -8.638 -13.298 1.00 78.38 90 GLU A CA 1
ATOM 688 C C . GLU A 1 90 ? 15.904 -9.003 -13.172 1.00 78.38 90 GLU A C 1
ATOM 690 O O . GLU A 1 90 ? 16.466 -9.053 -12.069 1.00 78.38 90 GLU A O 1
ATOM 695 N N . ASP A 1 91 ? 16.551 -9.174 -14.328 1.00 69.19 91 ASP A N 1
ATOM 696 C CA . ASP A 1 91 ? 17.978 -9.508 -14.467 1.00 69.19 91 ASP A CA 1
ATOM 697 C C . ASP A 1 91 ? 18.778 -8.450 -15.263 1.00 69.19 91 ASP A C 1
ATOM 699 O O . ASP A 1 91 ? 19.895 -8.702 -15.717 1.00 69.19 91 ASP A O 1
ATOM 703 N N . ARG A 1 92 ? 18.225 -7.245 -15.467 1.00 71.19 92 ARG A N 1
ATOM 704 C CA . ARG A 1 92 ? 18.833 -6.196 -16.312 1.00 71.19 92 ARG A CA 1
ATOM 705 C C . ARG A 1 92 ? 19.754 -5.244 -15.538 1.00 71.19 92 ARG A C 1
ATOM 707 O O . ARG A 1 92 ? 19.889 -5.314 -14.321 1.00 71.19 92 ARG A O 1
ATOM 714 N N . ALA A 1 93 ? 20.341 -4.280 -16.255 1.00 61.91 93 ALA A N 1
ATOM 715 C CA . ALA A 1 93 ? 21.271 -3.263 -15.742 1.00 61.91 93 ALA A CA 1
ATOM 716 C C . ALA A 1 93 ? 20.759 -2.432 -14.539 1.00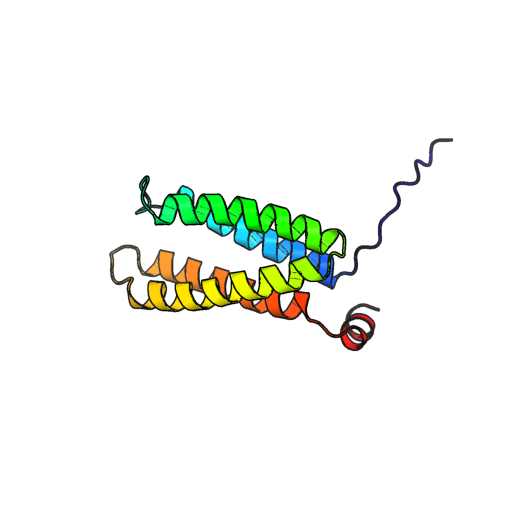 61.91 93 ALA A C 1
ATOM 718 O O . ALA A 1 93 ? 21.564 -1.839 -13.827 1.00 61.91 93 ALA A O 1
ATOM 719 N N . TYR A 1 94 ? 19.446 -2.417 -14.277 1.00 69.19 94 TYR A N 1
ATOM 720 C CA . TYR A 1 94 ? 18.824 -1.725 -13.138 1.00 69.19 94 TYR A CA 1
ATOM 721 C C . TYR A 1 94 ? 18.330 -2.673 -12.034 1.00 69.19 94 TYR A C 1
ATOM 723 O O . TYR A 1 94 ? 17.646 -2.233 -11.109 1.00 69.19 94 TYR A O 1
ATOM 731 N N . ALA A 1 95 ? 18.686 -3.961 -12.090 1.00 78.81 95 ALA A N 1
ATOM 732 C CA . ALA A 1 95 ? 18.162 -4.977 -11.183 1.00 78.81 95 ALA A CA 1
ATOM 733 C C . ALA A 1 95 ? 18.408 -4.648 -9.707 1.00 78.81 95 ALA A C 1
ATOM 735 O O . ALA A 1 95 ? 17.532 -4.901 -8.890 1.00 78.81 95 ALA A O 1
ATOM 736 N N . ALA A 1 96 ? 19.551 -4.049 -9.353 1.00 83.88 96 ALA A N 1
ATOM 737 C CA . ALA A 1 96 ? 19.831 -3.668 -7.968 1.00 83.88 96 ALA A CA 1
ATOM 738 C C . ALA A 1 96 ? 18.841 -2.610 -7.448 1.00 83.88 96 ALA A C 1
ATOM 740 O O . ALA A 1 96 ? 18.210 -2.825 -6.417 1.00 83.88 96 ALA A O 1
ATOM 741 N N . LEU A 1 97 ? 18.648 -1.513 -8.192 1.00 82.31 97 LEU A N 1
ATOM 742 C CA . LEU A 1 97 ? 17.717 -0.442 -7.820 1.00 82.31 97 LEU A CA 1
ATOM 743 C C . LEU A 1 97 ? 16.274 -0.955 -7.747 1.00 82.31 97 LEU A C 1
ATOM 745 O O . LEU A 1 97 ? 15.582 -0.715 -6.759 1.00 82.31 97 LEU A O 1
ATOM 749 N N . VAL A 1 98 ? 15.837 -1.701 -8.767 1.00 82.69 98 VAL A N 1
ATOM 750 C CA . VAL A 1 98 ? 14.485 -2.274 -8.817 1.00 82.69 98 VAL A CA 1
ATOM 751 C C . VAL A 1 98 ? 14.265 -3.228 -7.644 1.00 82.69 98 VAL A C 1
ATOM 753 O O . VAL A 1 98 ? 13.260 -3.115 -6.949 1.00 82.69 98 VAL A O 1
ATOM 756 N N . LYS A 1 99 ? 15.222 -4.116 -7.350 1.00 86.94 99 LYS A N 1
ATOM 757 C CA . LYS A 1 99 ? 15.135 -5.039 -6.210 1.00 86.94 99 LYS A CA 1
ATOM 758 C C . LYS A 1 99 ? 15.082 -4.283 -4.880 1.00 86.94 99 LYS A C 1
ATOM 760 O O . LYS A 1 99 ? 14.250 -4.609 -4.044 1.00 86.94 99 LYS A O 1
ATOM 765 N N . THR A 1 100 ? 15.859 -3.219 -4.684 1.00 88.12 100 THR A N 1
ATOM 766 C CA . THR A 1 100 ? 15.744 -2.395 -3.467 1.00 88.12 100 THR A CA 1
ATOM 767 C C . THR A 1 100 ? 14.346 -1.791 -3.302 1.00 88.12 100 THR A C 1
ATOM 769 O O . THR A 1 100 ? 13.775 -1.886 -2.215 1.00 88.12 100 THR A O 1
ATOM 772 N N . ILE A 1 101 ? 13.763 -1.231 -4.368 1.00 85.88 101 ILE A N 1
ATOM 773 C CA . ILE A 1 101 ? 12.401 -0.667 -4.339 1.00 85.88 101 ILE A CA 1
ATOM 774 C C . ILE A 1 101 ? 11.372 -1.760 -4.026 1.00 85.88 101 ILE A C 1
ATOM 776 O O . ILE A 1 101 ? 10.525 -1.587 -3.149 1.00 85.88 101 ILE A O 1
ATOM 780 N N . LEU A 1 102 ? 11.485 -2.922 -4.677 1.00 88.50 102 LEU A N 1
ATOM 781 C CA . LEU A 1 102 ? 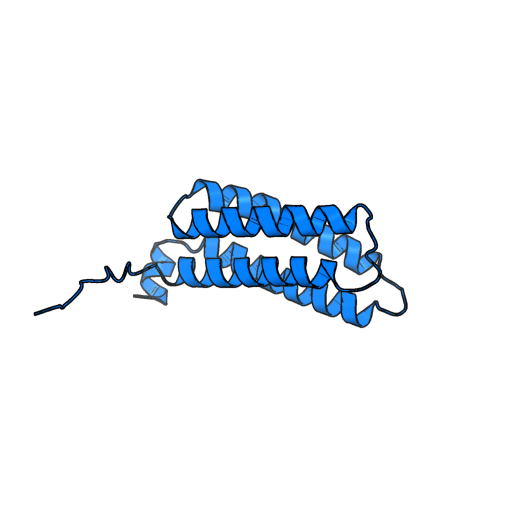10.596 -4.057 -4.439 1.00 88.50 102 LEU A CA 1
ATOM 782 C C . LEU A 1 102 ? 10.678 -4.557 -2.990 1.00 88.50 102 LEU A C 1
ATOM 784 O O . LEU A 1 102 ? 9.635 -4.820 -2.397 1.00 88.50 102 LEU A O 1
ATOM 788 N N . ALA A 1 103 ? 11.881 -4.651 -2.410 1.00 91.25 103 ALA A N 1
ATOM 789 C CA . ALA A 1 103 ? 12.075 -5.042 -1.011 1.00 91.25 103 ALA A CA 1
ATOM 790 C C . ALA A 1 103 ? 11.441 -4.030 -0.052 1.00 91.25 103 ALA A C 1
ATOM 792 O O . ALA A 1 103 ? 10.736 -4.427 0.876 1.00 91.25 103 ALA A O 1
ATOM 793 N N . ALA A 1 104 ? 11.665 -2.734 -0.288 1.00 90.19 104 ALA A N 1
ATOM 794 C CA . ALA A 1 104 ? 11.094 -1.671 0.530 1.00 90.19 104 ALA A CA 1
ATOM 795 C C . ALA A 1 104 ? 9.561 -1.717 0.502 1.00 90.19 104 ALA A C 1
ATOM 797 O O . ALA A 1 104 ? 8.928 -1.770 1.556 1.00 90.19 104 ALA A O 1
ATOM 798 N N . GLY A 1 105 ? 8.956 -1.796 -0.684 1.00 90.50 105 GLY A N 1
ATOM 799 C CA . GLY A 1 105 ? 7.503 -1.886 -0.788 1.00 90.50 105 GLY A CA 1
ATOM 800 C C . GLY A 1 105 ? 6.933 -3.206 -0.257 1.00 90.50 105 GLY A C 1
ATOM 801 O O . GLY A 1 105 ? 5.831 -3.211 0.290 1.00 90.50 105 GLY A O 1
ATOM 802 N N . GLN A 1 106 ? 7.685 -4.315 -0.304 1.00 94.00 106 GLN A N 1
ATOM 803 C CA . GLN A 1 106 ? 7.299 -5.568 0.360 1.00 94.00 106 GLN A CA 1
ATOM 804 C C . GLN A 1 106 ? 7.261 -5.406 1.887 1.00 94.00 106 GLN A C 1
ATOM 806 O O . GLN A 1 106 ? 6.313 -5.856 2.533 1.00 94.00 106 GLN A O 1
ATOM 811 N N . ALA A 1 107 ? 8.265 -4.740 2.462 1.00 94.62 107 ALA A N 1
ATOM 812 C CA . ALA A 1 107 ? 8.319 -4.463 3.892 1.00 94.62 107 ALA A CA 1
ATOM 813 C C . ALA A 1 107 ? 7.164 -3.547 4.326 1.00 94.62 107 ALA A C 1
ATOM 815 O O . ALA A 1 107 ? 6.441 -3.880 5.265 1.00 94.62 107 ALA A O 1
ATOM 816 N N . VAL A 1 108 ? 6.924 -2.449 3.598 1.00 92.94 108 VAL A N 1
ATOM 817 C CA . VAL A 1 108 ? 5.798 -1.538 3.867 1.00 92.94 108 VAL A CA 1
ATOM 8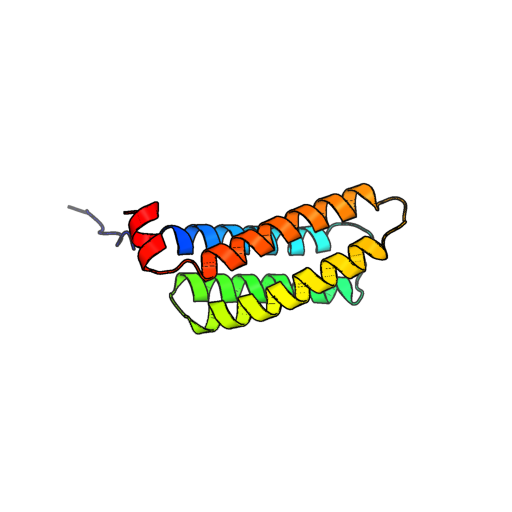18 C C . VAL A 1 108 ? 4.461 -2.265 3.729 1.00 92.94 108 VAL A C 1
ATOM 820 O O . VAL A 1 108 ? 3.580 -2.082 4.567 1.00 92.94 108 VAL A O 1
ATOM 823 N N . THR A 1 109 ? 4.312 -3.142 2.734 1.00 93.44 109 THR A N 1
ATOM 824 C CA . THR A 1 109 ? 3.115 -3.980 2.569 1.00 93.44 109 THR A CA 1
ATOM 825 C C . THR A 1 109 ? 2.878 -4.861 3.796 1.00 93.44 109 THR A C 1
ATOM 827 O O . THR A 1 109 ? 1.784 -4.847 4.355 1.00 93.44 109 THR A O 1
ATOM 830 N N . ALA A 1 110 ? 3.900 -5.589 4.255 1.00 94.00 110 ALA A N 1
ATOM 831 C CA . ALA A 1 110 ? 3.786 -6.465 5.420 1.00 94.00 110 ALA A CA 1
ATOM 832 C C . ALA A 1 110 ? 3.413 -5.688 6.693 1.00 94.00 110 ALA A C 1
ATOM 834 O O . ALA A 1 110 ? 2.512 -6.100 7.425 1.00 94.00 110 ALA A O 1
ATOM 835 N N . VAL A 1 111 ? 4.054 -4.538 6.923 1.00 93.88 111 VAL A N 1
ATOM 836 C CA . VAL A 1 111 ? 3.749 -3.658 8.060 1.00 93.88 111 VAL A CA 1
ATOM 837 C C . VAL A 1 111 ? 2.325 -3.111 7.962 1.00 93.88 111 VAL A C 1
ATOM 839 O O . VAL A 1 111 ? 1.589 -3.165 8.942 1.00 93.88 111 VAL A O 1
ATOM 842 N N . THR A 1 112 ? 1.899 -2.653 6.782 1.00 92.06 112 THR A N 1
ATOM 843 C CA . THR A 1 112 ? 0.530 -2.154 6.562 1.00 92.06 112 THR A CA 1
ATOM 844 C C . THR A 1 112 ? -0.497 -3.232 6.888 1.00 92.06 112 THR A C 1
ATOM 846 O O . THR A 1 112 ? -1.437 -2.976 7.633 1.00 92.06 112 THR A O 1
ATOM 849 N N . LEU A 1 113 ? -0.304 -4.453 6.380 1.00 92.69 113 LEU A N 1
ATOM 850 C CA . LEU A 1 113 ? -1.198 -5.578 6.656 1.00 92.69 113 LEU A CA 1
ATOM 851 C C . LEU A 1 113 ? -1.254 -5.905 8.151 1.00 92.69 113 LEU A C 1
ATOM 853 O O . LEU A 1 113 ? -2.343 -6.110 8.682 1.00 92.69 113 LEU A O 1
ATOM 857 N N . ALA A 1 114 ? -0.110 -5.901 8.839 1.00 91.62 114 ALA A N 1
ATOM 858 C CA . ALA A 1 114 ? -0.078 -6.103 10.282 1.00 91.62 114 ALA A CA 1
ATOM 859 C C . ALA A 1 114 ? -0.881 -5.014 11.013 1.00 91.62 114 ALA A C 1
ATOM 861 O O . ALA A 1 114 ? -1.733 -5.343 11.834 1.00 91.62 114 ALA A O 1
ATOM 862 N N . LEU A 1 115 ? -0.670 -3.738 10.667 1.00 89.69 115 LEU A N 1
ATOM 863 C CA . LEU A 1 115 ? -1.342 -2.584 11.275 1.00 89.69 115 LEU A CA 1
ATOM 864 C C . LEU A 1 115 ? -2.861 -2.588 11.055 1.00 89.69 115 LEU A C 1
ATOM 866 O O . LEU A 1 115 ? -3.613 -2.310 11.992 1.00 89.69 115 LEU A O 1
ATOM 870 N N . LEU A 1 116 ? -3.321 -2.943 9.849 1.00 88.56 116 LEU A N 1
ATOM 871 C CA . LEU A 1 116 ? -4.751 -3.013 9.519 1.00 88.56 116 LEU A CA 1
ATOM 872 C C . LEU A 1 116 ? -5.507 -4.009 10.411 1.00 88.56 116 LEU A C 1
ATOM 874 O O . LEU A 1 116 ? -6.678 -3.782 10.722 1.00 88.56 116 LEU A O 1
ATOM 878 N N . TRP A 1 117 ? -4.830 -5.068 10.862 1.00 89.00 117 TRP A N 1
ATOM 879 C CA . TRP A 1 117 ? -5.437 -6.191 11.577 1.00 89.00 117 TRP A CA 1
ATOM 880 C C . TRP A 1 117 ? -4.924 -6.389 13.004 1.00 89.00 117 TRP A C 1
ATOM 882 O O . TRP A 1 117 ? -5.197 -7.434 13.594 1.00 89.00 117 TRP A O 1
ATOM 892 N N . ILE A 1 118 ? -4.233 -5.405 13.600 1.00 84.44 118 ILE A N 1
ATOM 893 C CA . ILE A 1 118 ? -3.860 -5.492 15.023 1.00 84.44 118 ILE A CA 1
ATOM 894 C C . ILE A 1 118 ? -5.139 -5.713 15.849 1.00 84.44 118 ILE A C 1
ATOM 896 O O . ILE A 1 118 ? -6.047 -4.876 15.748 1.00 84.44 118 ILE A O 1
ATOM 900 N N . PRO A 1 119 ? -5.221 -6.786 16.662 1.00 77.62 119 PRO A N 1
ATOM 901 C CA . PRO A 1 119 ? -6.366 -7.047 17.527 1.00 77.62 119 PRO A CA 1
ATOM 902 C C . PRO A 1 119 ? -6.606 -5.893 18.495 1.00 77.62 119 PRO A C 1
ATOM 904 O O . PRO A 1 119 ? -5.658 -5.304 19.007 1.00 77.62 119 PRO A O 1
ATOM 907 N N . GLU A 1 120 ? -7.864 -5.594 18.797 1.00 70.00 120 GLU A N 1
ATOM 908 C CA . GLU A 1 120 ? -8.228 -4.463 19.659 1.00 70.00 120 GLU A CA 1
ATOM 909 C C . GLU A 1 120 ? -7.576 -4.530 21.051 1.00 70.00 120 GLU A C 1
ATOM 911 O O . GLU A 1 120 ? -7.065 -3.524 21.540 1.00 70.00 120 GLU A O 1
ATOM 916 N N . SER A 1 121 ? -7.450 -5.730 21.624 1.00 71.62 121 SER A N 1
ATOM 917 C CA . SER A 1 121 ? -6.724 -5.967 22.880 1.00 71.62 121 SER A CA 1
ATOM 918 C C . SER A 1 121 ? -5.234 -5.610 22.800 1.00 71.62 121 SER A C 1
ATOM 920 O O . SER A 1 121 ? -4.672 -5.061 23.745 1.00 71.62 121 SER A O 1
ATOM 922 N N . ALA A 1 122 ? -4.587 -5.870 21.661 1.00 69.88 122 ALA A N 1
ATOM 923 C CA . ALA A 1 122 ? -3.196 -5.490 21.428 1.00 69.88 122 ALA A CA 1
ATOM 924 C C . ALA A 1 122 ? -3.051 -3.982 21.168 1.00 69.88 122 ALA A C 1
ATOM 926 O O . ALA A 1 122 ? -2.049 -3.398 21.572 1.00 69.88 122 ALA A O 1
ATOM 927 N N . ARG A 1 123 ? -4.054 -3.333 20.553 1.00 67.62 123 ARG A N 1
ATOM 928 C CA . ARG A 1 123 ? -4.078 -1.866 20.394 1.00 67.62 123 ARG A CA 1
ATOM 929 C C . ARG A 1 123 ? -4.118 -1.169 21.750 1.00 67.62 123 ARG A C 1
ATOM 931 O O . ARG A 1 123 ? -3.375 -0.220 21.946 1.00 67.62 123 ARG A O 1
ATOM 938 N N . GLN A 1 124 ? -4.937 -1.668 22.674 1.00 67.62 124 GLN A N 1
ATOM 939 C CA . GLN A 1 124 ? -5.047 -1.124 24.031 1.00 67.62 124 GLN A CA 1
ATOM 940 C C . GLN A 1 124 ? -3.767 -1.331 24.853 1.00 67.62 124 GLN A C 1
ATOM 942 O O . GLN A 1 124 ? -3.380 -0.443 25.596 1.00 67.62 124 GLN A O 1
ATOM 947 N N . TYR A 1 125 ? -3.088 -2.476 24.710 1.00 65.38 125 TYR A N 1
ATOM 948 C CA . TYR A 1 125 ? -1.865 -2.769 25.470 1.00 65.38 125 TYR A CA 1
ATOM 949 C C . TYR A 1 125 ? -0.611 -2.059 24.937 1.00 65.38 125 TYR A C 1
ATOM 951 O O . TYR A 1 125 ? 0.238 -1.639 25.716 1.00 65.38 125 TYR A O 1
ATOM 959 N N . LEU A 1 126 ? -0.458 -1.953 23.614 1.00 56.81 126 LEU A N 1
ATOM 960 C CA . LEU A 1 126 ? 0.742 -1.371 23.001 1.00 56.81 126 LEU A CA 1
ATOM 961 C C . LEU A 1 126 ? 0.717 0.163 22.965 1.00 56.81 126 LEU A C 1
ATOM 963 O O . LEU A 1 126 ? 1.760 0.769 22.730 1.00 56.81 126 LEU A O 1
ATOM 967 N N . LEU A 1 127 ? -0.468 0.774 23.084 1.00 57.69 127 LEU A N 1
ATOM 968 C CA . LEU A 1 127 ? -0.703 2.181 22.731 1.00 57.69 127 LEU A CA 1
ATOM 969 C C . LEU A 1 127 ? -1.641 2.910 23.713 1.00 57.69 127 LEU A C 1
ATOM 971 O O . LEU A 1 127 ? -2.035 4.039 23.420 1.00 57.69 127 LEU A O 1
ATOM 975 N N . GLY A 1 128 ? -2.027 2.255 24.815 1.00 52.53 128 GLY A N 1
ATOM 976 C CA . GLY A 1 128 ? -2.783 2.828 25.935 1.00 52.53 128 GLY A CA 1
ATOM 977 C C . GLY A 1 128 ? -1.898 3.230 27.106 1.00 52.53 128 GLY A C 1
ATOM 978 O O . GLY A 1 128 ? -0.738 2.762 27.168 1.00 52.53 128 GLY A O 1
#

pLDDT: mean 82.2, std 13.36, range [45.28, 96.5]

Radius of gyration: 17.22 Å; chains: 1; bounding box: 36×48×48 Å

Sequence (128 aa):
MLEMLAPTVDVPAPVLWAAVCIALLVIEHVFSLATPPYGLHVPFFFHLVSSGLYSWLGVQVWNGAGWASIVLTVLLGVQGVGRVFVWRAEDRAYAALVKTILAAGQAVTAVTLALLWIPESARQYLLG

Secondary structure (DSSP, 8-state):
------------HHHHHHHHHHHHHHHHHHHHHHSTT-SSSHHHHHHHHHHHHHHHHHHHHHTT-HHHHHHHHHHHHHHHHHHHHHHHH--STTHHHHHHHHHHHHHHHHHHHHHHT--HHHHHHHH-